Protein AF-A0A5J5E7M2-F1 (afdb_monomer)

Mean predicted aligned error: 7.38 Å

Organism: NCBI:txid983706

Foldseek 3Di:
DPPPPPPDDDDLVLLLQLQLLLVLLVLCVVLVQQLVQLCVQVVHDSVVLVVQSPDSHDDPSSSVSSQVSSVHDSVVSSCCSVVPVSVPDPPDD

Nearest PDB structures (foldseek):
  2ofy-assembly1_B  TM=5.812E-01  e=4.719E-01  Rhodococcus jostii RHA1
  1r69-assembly1_A  TM=6.108E-01  e=1.117E+00  Phage 434
  4i6u-assembly2_C  TM=6.251E-01  e=1.385E+00  Enterobacter sp. RFL1396
  4iwr-assembly1_B  TM=6.793E-01  e=2.643E+00  Enterobacter sp. RFL1396
  4x4b-assembly1_B  TM=6.489E-01  e=2.131E+00  Enterobacter sp. RFL1396

Sequence (93 aa):
MSDSLEIREPSKYERMASHIVRATRDQVLTTKTNFTTIAESLGLVRQTVSKRLDSDDLPLSMFLAAQLESGGDPAAVIAQATGSQALAGKEAE

Radius of gyration: 15.57 Å; Cα contacts (8 Å, |Δi|>4): 77; chains: 1; bounding box: 42×33×40 Å

pLDDT: mean 86.14, std 17.07, range [35.06, 97.62]

Structure (mmCIF, N/CA/C/O backbone):
data_AF-A0A5J5E7M2-F1
#
_entry.id   AF-A0A5J5E7M2-F1
#
loop_
_atom_site.group_PDB
_atom_site.id
_atom_site.type_symbol
_atom_site.label_atom_id
_atom_site.label_alt_id
_atom_site.label_comp_id
_atom_site.label_asym_id
_atom_site.label_entity_id
_atom_site.label_seq_id
_atom_site.pdbx_PDB_ins_code
_atom_site.Cartn_x
_atom_site.Cartn_y
_atom_site.Cartn_z
_atom_site.occupancy
_atom_site.B_iso_or_equiv
_atom_site.auth_seq_id
_atom_site.auth_comp_id
_atom_site.auth_asym_id
_atom_site.auth_atom_id
_atom_site.pdbx_PDB_model_num
ATOM 1 N N . MET A 1 1 ? 34.769 -21.161 8.858 1.00 44.97 1 MET A N 1
ATOM 2 C CA . MET A 1 1 ? 34.162 -20.921 7.536 1.00 44.97 1 MET A CA 1
ATOM 3 C C . MET A 1 1 ? 33.464 -19.584 7.639 1.00 44.97 1 MET A C 1
ATOM 5 O O . MET A 1 1 ? 32.390 -19.516 8.218 1.00 44.97 1 MET A O 1
ATOM 9 N N . SER A 1 2 ? 34.165 -18.518 7.262 1.00 47.38 2 SER A N 1
ATOM 10 C CA . SER A 1 2 ? 33.601 -17.173 7.260 1.00 47.38 2 SER A CA 1
ATOM 11 C C . SER A 1 2 ? 32.705 -17.087 6.038 1.00 47.38 2 SER A C 1
ATOM 13 O O . SER A 1 2 ? 33.210 -17.122 4.919 1.00 47.38 2 SER A O 1
ATOM 15 N N . ASP A 1 3 ? 31.397 -17.086 6.268 1.00 53.50 3 ASP A N 1
ATOM 16 C CA . ASP A 1 3 ? 30.412 -16.801 5.236 1.00 53.50 3 ASP A CA 1
ATOM 17 C C . ASP A 1 3 ? 30.616 -15.330 4.859 1.00 53.50 3 ASP A C 1
ATOM 19 O O . ASP A 1 3 ? 30.208 -14.413 5.577 1.00 53.50 3 ASP A O 1
ATOM 23 N N . SER A 1 4 ? 31.426 -15.103 3.826 1.00 57.59 4 SER A N 1
ATOM 24 C CA . SER A 1 4 ? 31.561 -13.796 3.207 1.00 57.59 4 SER A CA 1
ATOM 25 C C . SER A 1 4 ? 30.171 -13.431 2.718 1.00 57.59 4 SER A C 1
ATOM 27 O O . SER A 1 4 ? 29.710 -13.984 1.726 1.00 57.59 4 SER A O 1
ATOM 29 N N . LEU A 1 5 ? 29.494 -12.538 3.440 1.00 64.44 5 LEU A N 1
ATOM 30 C CA . LEU A 1 5 ? 28.275 -11.886 2.981 1.00 64.44 5 LEU A CA 1
ATOM 31 C C . LEU A 1 5 ? 28.625 -11.151 1.684 1.00 64.44 5 LEU A C 1
ATOM 33 O O . LEU A 1 5 ? 29.060 -10.000 1.712 1.00 64.44 5 LEU A O 1
ATOM 37 N N . GLU A 1 6 ? 28.513 -11.842 0.552 1.00 61.44 6 GLU A N 1
ATOM 38 C CA . GLU A 1 6 ? 28.586 -11.223 -0.759 1.00 61.44 6 GLU A CA 1
ATOM 39 C C . GLU A 1 6 ? 27.495 -10.157 -0.786 1.00 61.44 6 GLU A C 1
ATOM 41 O O . GLU A 1 6 ? 26.301 -10.455 -0.696 1.00 61.44 6 GLU A O 1
ATOM 46 N N . ILE A 1 7 ? 27.911 -8.892 -0.847 1.00 67.56 7 ILE A N 1
ATOM 47 C CA . ILE A 1 7 ? 27.004 -7.769 -1.053 1.00 67.56 7 ILE A CA 1
ATOM 48 C C . ILE A 1 7 ? 26.485 -7.921 -2.482 1.00 67.56 7 ILE A C 1
ATOM 50 O O . ILE A 1 7 ? 27.083 -7.437 -3.440 1.00 67.56 7 ILE A O 1
ATOM 54 N N . ARG A 1 8 ? 25.408 -8.695 -2.633 1.00 82.25 8 ARG A N 1
ATOM 55 C CA . ARG A 1 8 ? 24.741 -8.890 -3.913 1.00 82.25 8 ARG A CA 1
ATOM 56 C C . ARG A 1 8 ? 23.953 -7.629 -4.230 1.00 82.25 8 ARG A C 1
ATOM 58 O O . ARG A 1 8 ? 23.073 -7.232 -3.469 1.00 82.25 8 ARG A O 1
ATOM 65 N N . GLU A 1 9 ? 24.229 -7.053 -5.392 1.00 84.62 9 GLU A N 1
ATOM 66 C CA . GLU A 1 9 ? 23.417 -5.977 -5.951 1.00 84.62 9 GLU A CA 1
ATOM 67 C C . GLU A 1 9 ? 21.935 -6.400 -6.038 1.00 84.62 9 GLU A C 1
ATOM 69 O O . GLU A 1 9 ? 21.625 -7.518 -6.487 1.00 84.62 9 GLU A O 1
ATOM 74 N N . PRO A 1 10 ? 20.990 -5.532 -5.630 1.00 86.25 10 PRO A N 1
ATOM 75 C CA . PRO A 1 10 ? 19.576 -5.846 -5.701 1.00 86.25 10 PRO A CA 1
ATOM 76 C C . PRO A 1 10 ? 19.159 -6.053 -7.159 1.00 86.25 10 PRO A C 1
ATOM 78 O O . PRO A 1 10 ? 19.442 -5.260 -8.070 1.00 86.25 10 PRO A O 1
ATOM 81 N N . SER A 1 11 ? 18.436 -7.144 -7.382 1.00 90.31 11 SER A N 1
ATOM 82 C CA . SER A 1 11 ? 17.858 -7.480 -8.671 1.00 90.31 11 SER A CA 1
ATOM 83 C C . SER A 1 11 ? 16.925 -6.364 -9.133 1.00 90.31 11 SER A C 1
ATOM 85 O O . SER A 1 11 ? 16.437 -5.534 -8.360 1.00 90.31 11 SER A O 1
ATOM 87 N N . LYS A 1 12 ? 16.642 -6.348 -10.433 1.00 89.50 12 LYS A N 1
ATOM 88 C CA . LYS A 1 12 ? 15.725 -5.365 -11.013 1.00 89.50 12 LYS A CA 1
ATOM 8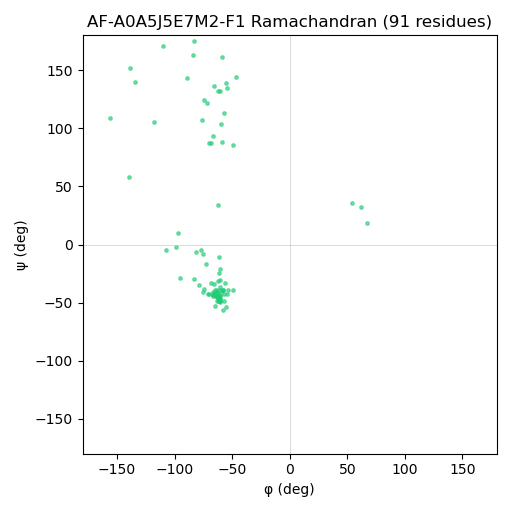9 C C . LYS A 1 12 ? 14.336 -5.389 -10.344 1.00 89.50 12 LYS A C 1
ATOM 91 O O . LYS A 1 12 ? 13.715 -4.345 -10.187 1.00 89.50 12 LYS A O 1
ATOM 96 N N . TYR A 1 13 ? 13.881 -6.562 -9.896 1.00 90.69 13 TYR A N 1
ATOM 97 C CA . TYR A 1 13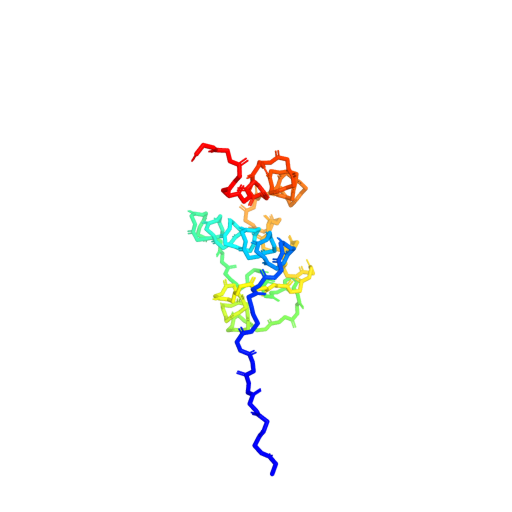 ? 12.586 -6.726 -9.234 1.00 90.69 13 TYR A CA 1
ATOM 98 C C . TYR A 1 13 ? 12.612 -6.278 -7.770 1.00 90.69 13 TYR A C 1
ATOM 100 O O . TYR A 1 13 ? 11.642 -5.686 -7.317 1.00 90.69 13 TYR A O 1
ATOM 108 N N . GLU A 1 14 ? 13.724 -6.476 -7.057 1.00 91.56 14 GLU A N 1
ATOM 109 C CA . GLU A 1 14 ? 13.903 -5.950 -5.692 1.00 91.56 14 GLU A CA 1
ATOM 110 C C . GLU A 1 14 ? 13.922 -4.414 -5.692 1.00 91.56 14 GLU A C 1
ATOM 112 O O . GLU A 1 14 ? 13.293 -3.781 -4.848 1.00 91.56 14 GLU A O 1
ATOM 117 N N . ARG A 1 15 ? 14.557 -3.798 -6.698 1.00 91.38 15 ARG A N 1
ATOM 118 C CA . ARG A 1 15 ? 14.500 -2.339 -6.897 1.00 91.38 15 ARG A CA 1
ATOM 119 C C . ARG A 1 15 ? 13.086 -1.848 -7.204 1.00 91.38 15 ARG A C 1
ATOM 121 O O . ARG A 1 15 ? 12.660 -0.834 -6.657 1.00 91.38 15 ARG A O 1
ATOM 128 N N . MET A 1 16 ? 12.351 -2.577 -8.043 1.00 91.56 16 MET A N 1
ATOM 129 C CA . MET A 1 16 ? 10.954 -2.264 -8.356 1.00 91.56 16 MET A CA 1
ATOM 130 C C . MET A 1 16 ? 10.053 -2.379 -7.118 1.00 91.56 16 MET A 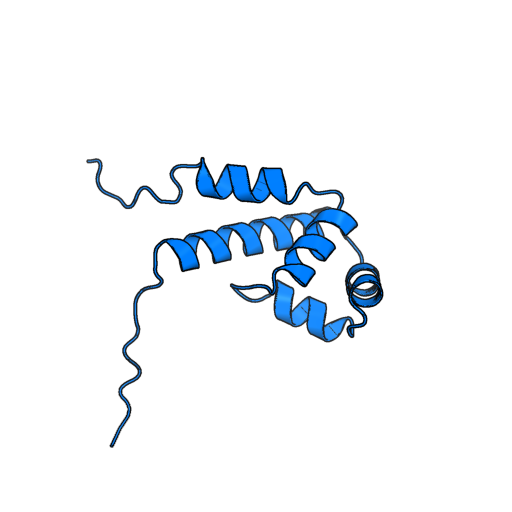C 1
ATOM 132 O O . MET A 1 16 ? 9.252 -1.481 -6.869 1.00 91.56 16 MET A O 1
ATOM 136 N N . ALA A 1 17 ? 10.212 -3.437 -6.318 1.00 92.94 17 ALA A N 1
ATOM 137 C CA . ALA A 1 17 ? 9.485 -3.618 -5.064 1.00 92.94 17 ALA A CA 1
ATOM 138 C C . ALA A 1 17 ? 9.774 -2.473 -4.080 1.00 92.94 17 ALA A C 1
ATOM 140 O O . ALA A 1 17 ? 8.837 -1.831 -3.611 1.00 92.94 17 ALA A O 1
ATOM 141 N N . SER A 1 18 ? 11.048 -2.124 -3.871 1.00 93.25 18 SER A N 1
ATOM 142 C CA . SER A 1 18 ? 11.436 -0.986 -3.023 1.00 93.25 18 SER A CA 1
ATOM 143 C C . SER A 1 18 ? 10.824 0.332 -3.499 1.00 93.25 18 SER A C 1
ATOM 145 O O . SER A 1 18 ? 10.330 1.114 -2.687 1.00 93.25 18 SER A O 1
ATOM 147 N N . HIS A 1 19 ? 10.755 0.570 -4.812 1.00 93.25 19 HIS A N 1
ATOM 148 C CA . HIS A 1 19 ? 10.087 1.754 -5.352 1.00 93.25 19 HIS A CA 1
ATOM 149 C C . HIS A 1 19 ? 8.581 1.780 -5.033 1.00 93.25 19 HIS A C 1
ATOM 151 O O . HIS A 1 19 ? 8.066 2.800 -4.576 1.00 93.25 19 HIS A O 1
ATOM 157 N N . ILE A 1 20 ? 7.880 0.655 -5.213 1.00 95.25 20 ILE A N 1
ATOM 158 C CA . ILE A 1 20 ? 6.451 0.512 -4.878 1.00 95.25 20 ILE A CA 1
ATOM 159 C C . ILE A 1 20 ? 6.213 0.744 -3.380 1.00 95.25 20 ILE A C 1
ATOM 161 O O . ILE A 1 20 ? 5.279 1.452 -2.992 1.00 95.25 20 ILE A O 1
ATOM 165 N N . VAL A 1 21 ? 7.064 0.165 -2.533 1.00 95.50 21 VAL A N 1
ATOM 166 C CA . VAL A 1 21 ? 6.974 0.298 -1.075 1.00 95.50 21 VAL A CA 1
ATOM 167 C C . VAL A 1 21 ? 7.199 1.742 -0.645 1.00 95.50 21 VAL A C 1
ATOM 169 O O . VAL A 1 21 ? 6.408 2.268 0.136 1.00 95.50 21 VAL A O 1
ATOM 172 N N . ARG A 1 22 ? 8.203 2.423 -1.207 1.00 94.62 22 ARG A N 1
ATOM 173 C CA . ARG A 1 22 ? 8.464 3.844 -0.934 1.00 94.62 22 ARG A CA 1
ATOM 174 C C . ARG A 1 22 ? 7.291 4.724 -1.342 1.00 94.62 22 ARG A C 1
ATOM 176 O O . ARG A 1 22 ? 6.817 5.484 -0.509 1.00 94.62 22 ARG A O 1
ATOM 183 N N . ALA A 1 23 ? 6.762 4.551 -2.553 1.00 94.62 23 ALA A N 1
ATOM 184 C CA . ALA A 1 23 ? 5.580 5.286 -3.003 1.00 94.62 23 ALA A CA 1
ATOM 185 C C . ALA A 1 23 ? 4.373 5.056 -2.073 1.00 94.62 23 ALA A C 1
ATOM 187 O O . ALA A 1 23 ? 3.642 5.986 -1.741 1.00 94.62 23 ALA A O 1
ATOM 188 N N . THR A 1 24 ? 4.196 3.821 -1.594 1.00 96.38 24 THR A N 1
ATOM 189 C CA . THR A 1 24 ? 3.137 3.476 -0.636 1.00 96.38 24 THR A CA 1
ATOM 190 C C . THR A 1 24 ? 3.341 4.137 0.721 1.00 96.38 24 THR A C 1
ATOM 192 O O . THR A 1 24 ? 2.395 4.682 1.288 1.00 96.38 24 THR A O 1
ATOM 195 N N . ARG A 1 25 ? 4.570 4.132 1.243 1.00 96.19 25 ARG A N 1
ATOM 196 C CA . ARG A 1 25 ? 4.905 4.837 2.482 1.00 96.19 25 ARG A CA 1
ATOM 197 C C . ARG A 1 25 ? 4.651 6.336 2.341 1.00 96.19 25 ARG A C 1
ATOM 199 O O . ARG A 1 25 ? 4.034 6.927 3.223 1.00 96.19 25 ARG A O 1
ATOM 206 N N . ASP A 1 26 ? 5.098 6.938 1.246 1.00 96.00 26 ASP A N 1
ATOM 207 C CA . ASP A 1 26 ? 4.971 8.375 1.015 1.00 96.00 26 ASP A CA 1
ATOM 208 C C . ASP A 1 26 ? 3.497 8.791 0.923 1.00 96.00 26 ASP A C 1
ATOM 210 O O . ASP A 1 26 ? 3.112 9.802 1.515 1.00 96.00 26 ASP A O 1
ATOM 214 N N . GLN A 1 27 ? 2.653 7.974 0.280 1.00 95.75 27 GLN A N 1
ATOM 215 C CA . GLN A 1 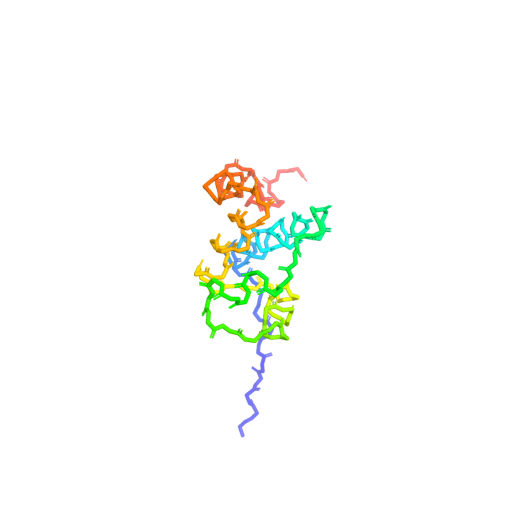27 ? 1.199 8.146 0.276 1.00 95.75 27 GLN A CA 1
ATOM 216 C C . GLN A 1 27 ? 0.640 8.138 1.704 1.00 95.75 27 GLN A C 1
ATOM 218 O O . GLN A 1 27 ? 0.031 9.120 2.121 1.00 95.75 27 GLN A O 1
ATOM 223 N N . VAL A 1 28 ? 0.906 7.075 2.474 1.00 96.56 28 VAL A N 1
ATOM 224 C CA . VAL A 1 28 ? 0.437 6.917 3.863 1.00 96.56 28 VAL A CA 1
ATOM 225 C C . VAL A 1 28 ? 0.839 8.108 4.744 1.00 96.56 28 VAL A C 1
ATOM 227 O O . VAL A 1 28 ? 0.036 8.590 5.549 1.00 96.56 28 VAL A O 1
ATOM 230 N N . LEU A 1 29 ? 2.076 8.595 4.604 1.00 95.31 29 LEU A N 1
ATOM 231 C CA . LEU A 1 29 ? 2.579 9.747 5.355 1.00 95.31 29 LEU A CA 1
ATOM 232 C C . LEU A 1 29 ? 1.915 11.057 4.909 1.00 95.31 29 LEU A C 1
ATOM 234 O O . LEU A 1 29 ? 1.528 11.866 5.754 1.00 95.31 29 LEU A O 1
ATOM 238 N N . THR A 1 30 ? 1.745 11.254 3.600 1.00 96.69 30 THR A N 1
ATOM 239 C CA . THR A 1 30 ? 1.150 12.467 3.016 1.00 96.69 30 THR A CA 1
ATOM 240 C C . THR A 1 30 ? -0.321 12.609 3.391 1.00 96.69 30 THR A C 1
ATOM 242 O O . THR A 1 30 ? -0.758 13.692 3.785 1.00 96.69 30 THR A O 1
ATOM 245 N N . THR A 1 31 ? -1.082 11.516 3.343 1.00 95.88 31 THR A N 1
ATOM 246 C CA . THR A 1 31 ? -2.498 11.488 3.740 1.00 95.88 31 THR A CA 1
ATOM 247 C C . THR A 1 31 ? -2.696 11.470 5.248 1.00 95.88 31 THR A C 1
ATOM 249 O O . THR A 1 31 ? -3.831 11.558 5.716 1.00 95.88 31 THR A O 1
ATOM 252 N N . LYS A 1 32 ? -1.606 11.375 6.024 1.00 94.81 32 LYS A N 1
ATOM 253 C CA . LYS A 1 32 ? -1.625 11.236 7.486 1.00 94.81 32 LYS A CA 1
ATOM 254 C C . LYS A 1 32 ? -2.494 10.057 7.933 1.00 94.81 32 LYS A C 1
ATOM 256 O O . LYS A 1 32 ? -3.158 10.127 8.969 1.00 94.81 32 LYS A O 1
ATOM 261 N N . THR A 1 33 ? -2.494 8.978 7.151 1.00 94.50 33 THR A N 1
ATOM 262 C CA . THR A 1 33 ? -3.263 7.774 7.461 1.00 94.50 33 THR A CA 1
ATOM 263 C C . THR A 1 33 ? -2.801 7.201 8.792 1.00 94.50 33 THR A C 1
ATOM 265 O O . THR A 1 33 ? -1.606 7.044 9.055 1.00 94.50 33 THR A O 1
ATOM 268 N N . ASN A 1 34 ? -3.760 6.887 9.661 1.00 94.75 34 ASN A N 1
ATOM 269 C CA . ASN A 1 34 ? -3.445 6.363 10.975 1.00 94.75 34 ASN A CA 1
ATOM 270 C C . ASN A 1 34 ? -2.937 4.920 10.860 1.00 94.75 34 ASN A C 1
ATOM 272 O O . ASN A 1 34 ? -3.644 4.028 10.397 1.00 94.75 34 ASN A O 1
ATOM 276 N N . PHE A 1 35 ? -1.721 4.669 11.346 1.00 95.38 35 PHE A N 1
ATOM 277 C CA . PHE A 1 35 ? -1.127 3.328 11.332 1.00 95.38 35 PHE A CA 1
ATOM 278 C C . PHE A 1 35 ? -1.945 2.326 12.154 1.00 95.38 35 PHE A C 1
ATOM 280 O O . PHE A 1 35 ? -1.858 1.129 11.899 1.00 95.38 35 PHE A O 1
ATOM 287 N N . THR A 1 36 ? -2.725 2.796 13.133 1.00 95.75 36 THR A N 1
ATOM 288 C CA . THR A 1 36 ? -3.648 1.949 13.896 1.00 95.75 36 THR A CA 1
ATOM 289 C C . THR A 1 36 ? -4.737 1.366 12.999 1.00 95.75 36 THR A C 1
ATOM 291 O O . THR A 1 36 ? -5.000 0.178 13.107 1.00 95.75 36 THR A O 1
ATOM 294 N N . THR A 1 37 ? -5.286 2.138 12.058 1.00 95.25 37 THR A N 1
ATOM 295 C CA . THR A 1 37 ? -6.310 1.659 11.115 1.00 95.25 37 THR A CA 1
ATOM 296 C C . THR A 1 37 ? -5.765 0.533 10.238 1.00 95.25 37 THR A C 1
ATOM 298 O O . THR A 1 37 ? -6.351 -0.540 10.164 1.00 95.25 37 THR A O 1
ATOM 301 N N . ILE A 1 38 ? -4.568 0.716 9.672 1.00 95.62 38 ILE A N 1
ATOM 302 C CA . ILE A 1 38 ? -3.888 -0.335 8.895 1.00 95.62 38 ILE A CA 1
ATOM 303 C C . ILE A 1 38 ? -3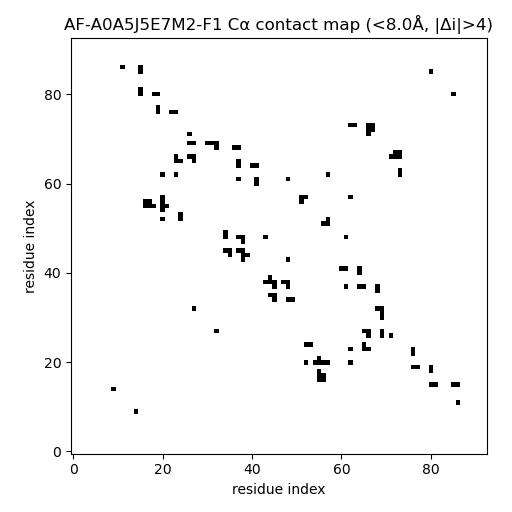.621 -1.575 9.766 1.00 95.62 38 ILE A C 1
ATOM 305 O O . ILE A 1 38 ? -3.738 -2.709 9.304 1.00 95.62 38 ILE A O 1
ATOM 309 N N . ALA A 1 39 ? -3.236 -1.373 11.028 1.00 96.38 39 ALA A N 1
ATOM 310 C CA . ALA A 1 39 ? -2.950 -2.460 11.957 1.00 96.38 39 ALA A CA 1
ATOM 311 C C . ALA A 1 39 ? -4.211 -3.269 12.303 1.00 96.38 39 ALA A C 1
ATOM 313 O O . ALA A 1 39 ? -4.156 -4.497 12.283 1.00 96.38 39 ALA A O 1
ATOM 314 N N . GLU A 1 40 ? -5.335 -2.596 12.557 1.00 96.38 40 GLU A 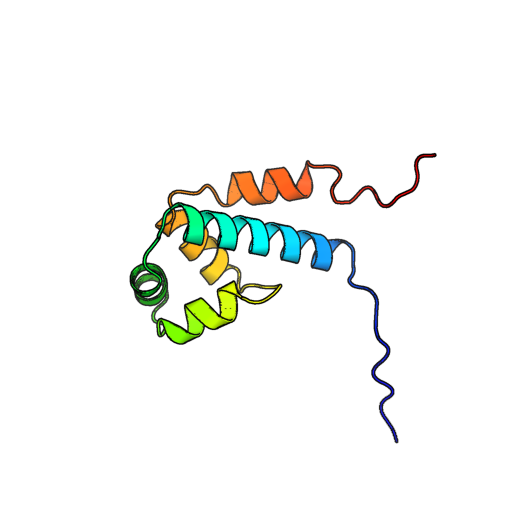N 1
ATOM 315 C CA . GLU A 1 40 ? -6.641 -3.208 12.823 1.00 96.38 40 GLU A CA 1
ATOM 316 C C . GLU A 1 40 ? -7.118 -4.043 11.632 1.00 96.38 40 GLU A C 1
ATOM 318 O O . GLU A 1 40 ? -7.447 -5.216 11.815 1.00 96.38 40 GLU A O 1
ATOM 323 N N . SER A 1 41 ? -7.034 -3.504 10.409 1.00 94.44 41 SER A N 1
ATOM 324 C CA . SER A 1 41 ? -7.395 -4.222 9.175 1.00 94.44 41 SER A CA 1
ATOM 325 C C . SER A 1 41 ? -6.553 -5.485 8.933 1.00 94.44 41 SER A C 1
ATOM 327 O O . SER A 1 41 ? -6.976 -6.385 8.208 1.00 94.44 41 SER A O 1
ATOM 329 N N . LEU A 1 42 ? -5.367 -5.584 9.544 1.00 94.94 42 LEU A N 1
ATOM 330 C CA . LEU A 1 42 ? -4.446 -6.717 9.398 1.00 94.94 42 LEU A CA 1
ATOM 331 C C . LEU A 1 42 ? -4.361 -7.623 10.637 1.00 94.94 42 LEU A C 1
ATOM 333 O O . LEU A 1 42 ? -3.640 -8.622 10.597 1.00 94.94 42 LEU A O 1
ATOM 337 N N . GLY A 1 43 ? -5.028 -7.280 11.743 1.00 95.25 43 GLY A N 1
ATOM 338 C CA . GLY A 1 43 ? -4.855 -7.974 13.025 1.00 95.25 43 GLY A CA 1
ATOM 339 C C . GLY A 1 43 ? -3.424 -7.887 13.577 1.00 95.25 43 GLY A C 1
ATOM 340 O O . GLY A 1 43 ? -2.933 -8.828 14.202 1.00 95.25 43 GLY A O 1
ATOM 341 N N . LEU A 1 44 ? -2.723 -6.783 13.310 1.00 94.56 44 LEU A N 1
ATOM 342 C CA . LEU A 1 44 ? -1.347 -6.534 13.742 1.00 94.56 44 LEU A CA 1
ATOM 343 C C . LEU A 1 44 ? -1.293 -5.445 14.813 1.00 94.56 44 LEU A C 1
ATOM 345 O O . LEU A 1 44 ? -2.256 -4.731 15.072 1.00 94.56 44 LEU A O 1
ATOM 349 N N . VAL A 1 45 ? -0.116 -5.268 15.413 1.00 95.75 45 VAL A N 1
ATOM 350 C CA . VAL A 1 45 ? 0.154 -4.112 16.274 1.00 95.75 45 VAL A CA 1
ATOM 351 C C . VAL A 1 45 ? 0.708 -2.946 15.454 1.00 95.75 45 VAL A C 1
ATOM 353 O O . VAL A 1 45 ? 1.522 -3.134 14.545 1.00 95.75 45 VAL A O 1
ATOM 356 N N . ARG A 1 46 ? 0.327 -1.715 15.819 1.00 95.38 46 ARG A N 1
ATOM 357 C CA . ARG A 1 46 ? 0.757 -0.468 15.153 1.00 95.38 46 ARG A CA 1
ATOM 358 C C . ARG A 1 46 ? 2.274 -0.384 14.939 1.00 95.38 46 ARG A C 1
ATOM 360 O O . ARG A 1 46 ? 2.736 0.084 13.902 1.00 95.38 46 ARG A O 1
ATOM 367 N N . GLN A 1 47 ? 3.061 -0.844 15.912 1.00 95.81 47 GLN A N 1
ATOM 368 C CA . GLN A 1 47 ? 4.524 -0.803 15.840 1.00 95.81 47 GLN A CA 1
ATOM 369 C C . GLN A 1 47 ? 5.084 -1.708 14.730 1.00 95.81 47 GLN A C 1
ATOM 371 O O . GLN A 1 47 ? 6.066 -1.348 14.083 1.00 95.81 47 GLN A O 1
ATOM 376 N N . THR A 1 48 ? 4.436 -2.845 14.459 1.00 94.25 48 THR A N 1
ATOM 377 C CA . THR A 1 48 ? 4.789 -3.728 13.341 1.00 94.25 48 THR A CA 1
ATOM 378 C C . THR A 1 48 ? 4.516 -3.054 12.004 1.00 94.25 48 THR A C 1
ATOM 380 O O . THR A 1 48 ? 5.348 -3.164 11.108 1.00 94.25 48 THR A O 1
ATOM 383 N N . VAL A 1 49 ? 3.394 -2.335 11.876 1.00 93.94 49 VAL A N 1
ATOM 384 C CA . VAL A 1 49 ? 3.078 -1.555 10.667 1.00 93.94 49 VAL A CA 1
ATOM 385 C C . VAL A 1 49 ? 4.144 -0.488 10.430 1.00 93.94 49 VAL A C 1
ATOM 387 O O . VAL A 1 49 ? 4.715 -0.448 9.348 1.00 93.94 49 VAL A O 1
ATOM 390 N N . SER A 1 50 ? 4.489 0.296 11.459 1.00 94.19 50 SER A N 1
ATOM 391 C CA . SER A 1 50 ? 5.545 1.317 11.369 1.00 94.19 50 SER A CA 1
ATOM 392 C C . SER A 1 50 ? 6.869 0.722 10.890 1.00 94.19 50 SER A C 1
ATOM 394 O O . SER A 1 50 ? 7.414 1.160 9.886 1.00 94.19 50 SER A O 1
ATOM 396 N N . LYS A 1 51 ? 7.350 -0.335 11.560 1.00 95.19 51 LYS A N 1
ATOM 397 C CA . LYS A 1 51 ? 8.630 -0.972 11.224 1.00 95.19 51 LYS A CA 1
ATOM 398 C C . LYS A 1 51 ? 8.656 -1.518 9.796 1.00 95.19 51 LYS A C 1
ATOM 400 O O . LYS A 1 51 ? 9.701 -1.507 9.157 1.00 95.19 51 LYS A O 1
ATOM 405 N N . ARG A 1 52 ? 7.533 -2.058 9.321 1.00 93.00 52 ARG A N 1
ATOM 406 C CA . ARG A 1 52 ? 7.433 -2.620 7.972 1.00 93.00 52 ARG A CA 1
ATOM 407 C C . ARG A 1 52 ? 7.360 -1.530 6.910 1.00 93.00 52 ARG A C 1
ATOM 409 O O . ARG A 1 52 ? 8.040 -1.666 5.906 1.00 93.00 52 ARG A O 1
ATOM 416 N N . LEU A 1 53 ? 6.617 -0.447 7.143 1.00 92.81 53 LEU A N 1
ATOM 417 C CA . LEU A 1 53 ? 6.596 0.702 6.231 1.00 92.81 53 LEU A CA 1
ATOM 418 C C . LEU A 1 53 ? 7.981 1.344 6.078 1.00 92.81 53 LEU A C 1
ATOM 420 O O . LEU A 1 53 ? 8.293 1.844 5.005 1.00 92.81 53 LEU A O 1
ATOM 424 N N . ASP A 1 54 ? 8.823 1.289 7.109 1.00 93.06 54 ASP A N 1
ATOM 425 C CA . ASP A 1 54 ? 10.211 1.762 7.038 1.00 93.06 54 ASP A CA 1
ATOM 426 C C . ASP A 1 54 ? 11.161 0.810 6.279 1.00 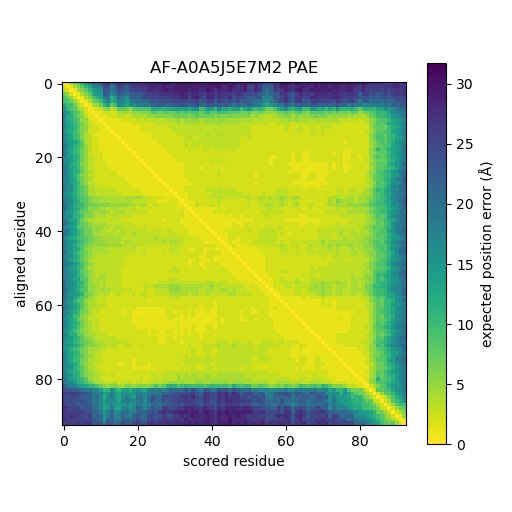93.06 54 ASP A C 1
ATOM 428 O O . ASP A 1 54 ? 12.312 1.170 6.033 1.00 93.06 54 ASP A O 1
ATOM 432 N N . SER A 1 55 ? 10.710 -0.393 5.905 1.00 92.25 55 SER A N 1
ATOM 433 C CA . SER A 1 55 ? 11.499 -1.379 5.157 1.00 92.25 55 SER A CA 1
ATOM 434 C C . SER A 1 55 ? 11.461 -1.130 3.643 1.00 92.25 55 SER A C 1
ATOM 436 O O . SER A 1 55 ? 10.592 -0.428 3.137 1.00 92.25 55 SER A O 1
ATOM 438 N N . ASP A 1 56 ? 12.397 -1.734 2.907 1.00 90.12 56 ASP A N 1
ATOM 439 C CA . ASP A 1 56 ? 12.403 -1.728 1.437 1.00 90.12 56 ASP A CA 1
ATOM 440 C C . ASP A 1 56 ? 11.470 -2.793 0.830 1.00 90.12 56 ASP A C 1
ATOM 442 O O . ASP A 1 56 ? 11.289 -2.814 -0.384 1.00 90.12 56 ASP A O 1
ATOM 446 N N . ASP A 1 57 ? 10.874 -3.669 1.645 1.00 91.31 57 ASP A N 1
ATOM 447 C CA . ASP A 1 57 ? 9.903 -4.665 1.188 1.00 91.31 57 ASP A CA 1
ATOM 448 C C . ASP A 1 57 ? 8.720 -4.800 2.160 1.00 91.31 57 ASP A C 1
ATOM 450 O O . ASP A 1 57 ? 8.839 -4.575 3.370 1.00 91.31 57 ASP A O 1
ATOM 454 N N . LEU A 1 58 ? 7.562 -5.185 1.627 1.00 92.38 58 LEU A N 1
ATOM 455 C CA . LEU A 1 58 ? 6.323 -5.371 2.371 1.00 92.38 58 LEU A CA 1
ATOM 456 C C . LEU A 1 58 ? 5.642 -6.682 1.969 1.00 92.38 58 LEU A C 1
ATOM 458 O O . LEU A 1 58 ? 5.504 -6.973 0.782 1.00 92.38 58 LEU A O 1
ATOM 462 N N . PRO A 1 59 ? 5.072 -7.433 2.930 1.00 94.69 59 PRO A N 1
ATOM 463 C CA . PRO A 1 59 ? 4.111 -8.473 2.593 1.00 94.69 59 PRO A CA 1
ATOM 464 C C . PRO A 1 59 ? 2.956 -7.888 1.773 1.00 94.69 59 PRO A C 1
ATOM 466 O O . PRO A 1 59 ? 2.434 -6.825 2.120 1.00 94.69 59 PRO A O 1
ATOM 469 N N . LEU A 1 60 ? 2.504 -8.613 0.745 1.00 96.00 60 LEU A N 1
ATOM 470 C CA . LEU A 1 60 ? 1.459 -8.140 -0.170 1.00 96.00 60 LEU A CA 1
ATOM 471 C C . LEU A 1 60 ? 0.187 -7.677 0.561 1.00 96.00 60 LEU A C 1
ATOM 473 O O . LEU A 1 60 ? -0.390 -6.654 0.207 1.00 96.00 60 LEU A O 1
ATOM 477 N N . SER A 1 61 ? -0.220 -8.383 1.621 1.00 96.81 61 SER A N 1
ATOM 478 C CA . SER A 1 61 ? -1.371 -7.995 2.446 1.00 96.81 61 SER A CA 1
ATOM 479 C C . SER A 1 61 ? -1.209 -6.609 3.075 1.00 96.81 61 SER A C 1
ATOM 481 O O . SER A 1 61 ? -2.158 -5.832 3.106 1.00 96.81 61 SER A O 1
ATOM 483 N N . MET A 1 62 ? -0.002 -6.273 3.535 1.00 96.44 62 MET A N 1
ATOM 484 C CA . MET A 1 62 ? 0.284 -4.972 4.128 1.00 96.44 62 MET A CA 1
ATOM 485 C C . MET A 1 62 ? 0.362 -3.866 3.083 1.00 96.44 62 MET A C 1
ATOM 487 O O . MET A 1 62 ? -0.133 -2.777 3.343 1.00 96.44 62 MET A O 1
ATOM 491 N N . PHE A 1 63 ? 0.937 -4.143 1.912 1.00 97.25 63 PHE A N 1
ATOM 492 C CA . PHE A 1 63 ? 0.903 -3.210 0.787 1.00 97.25 63 PHE A CA 1
ATOM 493 C C . PHE A 1 63 ? -0.542 -2.848 0.408 1.00 97.25 63 PHE A C 1
ATOM 495 O O . PHE A 1 63 ? -0.870 -1.666 0.315 1.00 97.25 63 PHE A O 1
ATOM 502 N N . LEU A 1 64 ? -1.414 -3.852 0.262 1.00 97.62 64 LEU A N 1
ATOM 503 C CA . LEU A 1 64 ? -2.822 -3.640 -0.082 1.00 97.62 64 LEU A CA 1
ATOM 504 C C . LEU A 1 64 ? -3.551 -2.820 0.985 1.00 97.62 64 LEU A C 1
ATOM 506 O O . LEU A 1 64 ? -4.201 -1.835 0.648 1.00 97.62 64 LEU A O 1
ATOM 510 N N . ALA A 1 65 ? -3.408 -3.182 2.262 1.00 97.56 65 ALA A N 1
ATOM 511 C CA . ALA A 1 65 ? -4.021 -2.426 3.351 1.00 97.56 65 ALA A CA 1
ATOM 512 C C . ALA A 1 65 ? -3.490 -0.986 3.408 1.00 97.56 65 ALA A C 1
ATOM 514 O O . ALA A 1 65 ? -4.269 -0.047 3.486 1.00 97.56 65 ALA A O 1
ATOM 515 N N . ALA A 1 66 ? -2.175 -0.783 3.304 1.00 96.81 66 ALA A N 1
ATOM 516 C CA . ALA A 1 66 ? -1.586 0.551 3.330 1.00 96.81 66 ALA A CA 1
ATOM 517 C C . ALA A 1 66 ? -2.097 1.436 2.183 1.00 96.81 66 ALA A C 1
ATOM 519 O O . ALA A 1 66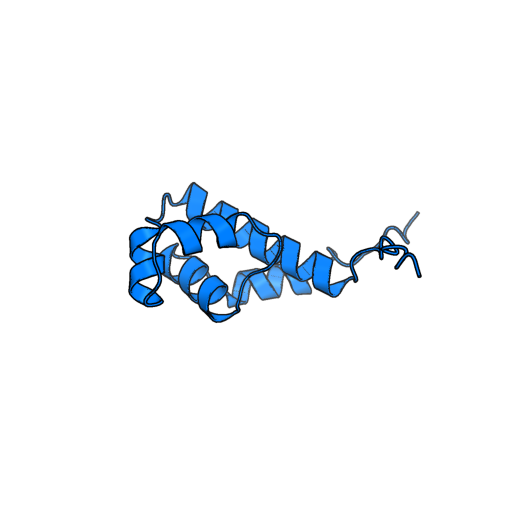 ? -2.433 2.592 2.426 1.00 96.81 66 ALA A O 1
ATOM 520 N N . GLN A 1 67 ? -2.202 0.905 0.961 1.00 97.50 67 GLN A N 1
ATOM 521 C CA . GLN A 1 67 ? -2.759 1.637 -0.180 1.00 97.50 67 GLN A CA 1
ATOM 522 C C . GLN A 1 67 ? -4.241 1.963 0.014 1.00 97.50 67 GLN A C 1
ATOM 524 O O . GLN A 1 67 ? -4.623 3.127 -0.063 1.00 97.50 67 GLN A O 1
ATOM 529 N N . LEU A 1 68 ? -5.071 0.968 0.324 1.00 97.19 68 LEU A N 1
ATOM 530 C CA . LEU A 1 68 ? -6.521 1.161 0.412 1.00 97.19 68 LEU A CA 1
ATOM 531 C C . LEU A 1 68 ? -6.915 2.074 1.584 1.00 97.19 68 LEU A C 1
ATOM 533 O O . LEU A 1 68 ? -7.710 2.992 1.405 1.00 97.19 68 LEU A O 1
ATOM 537 N N . GLU A 1 69 ? -6.302 1.896 2.757 1.00 97.44 69 GLU A N 1
ATOM 538 C CA . GLU A 1 69 ? -6.572 2.724 3.945 1.00 97.44 69 GLU A CA 1
ATOM 539 C C . GLU A 1 69 ? -5.993 4.147 3.824 1.00 97.44 69 GLU A C 1
ATOM 541 O O . GLU A 1 69 ? -6.370 5.053 4.570 1.00 97.44 69 GLU A O 1
ATOM 546 N N . SER A 1 70 ? -5.068 4.377 2.884 1.00 96.00 70 SER A N 1
ATOM 547 C CA . SER A 1 70 ? -4.582 5.720 2.531 1.00 96.00 70 SER A CA 1
ATOM 548 C C . SER A 1 70 ? -5.269 6.331 1.313 1.00 96.00 70 SER A C 1
ATOM 550 O O . SER A 1 70 ? -4.847 7.385 0.835 1.00 96.00 70 SER A O 1
ATOM 552 N N . GLY A 1 71 ? -6.345 5.705 0.824 1.00 95.75 71 GLY A N 1
ATOM 553 C CA . GLY A 1 71 ? -7.102 6.183 -0.333 1.00 95.75 71 GLY A CA 1
ATOM 554 C C . GLY A 1 71 ? -6.324 6.123 -1.650 1.00 95.75 71 GLY A C 1
ATOM 555 O O . GLY A 1 71 ? -6.676 6.823 -2.597 1.00 95.75 71 GLY A O 1
ATOM 556 N N . GLY A 1 72 ? -5.250 5.336 -1.700 1.00 95.38 72 GLY A N 1
ATOM 557 C CA . GLY A 1 72 ? -4.484 5.062 -2.907 1.00 95.38 72 GLY A CA 1
ATOM 558 C C . GLY A 1 72 ? -5.089 3.941 -3.754 1.00 95.38 72 GLY A C 1
ATOM 559 O O . GLY A 1 72 ? -6.059 3.282 -3.373 1.00 95.38 72 GLY A O 1
ATOM 560 N N . ASP A 1 73 ? -4.481 3.713 -4.917 1.00 96.38 73 ASP A N 1
ATOM 561 C CA . ASP A 1 73 ? -4.834 2.631 -5.836 1.00 96.38 73 ASP A CA 1
ATOM 562 C C . ASP A 1 73 ? -3.628 1.685 -5.993 1.00 96.38 73 ASP A C 1
ATOM 564 O O . ASP A 1 73 ? -2.655 2.024 -6.683 1.00 96.38 73 ASP A O 1
ATOM 568 N N . PRO A 1 74 ? -3.665 0.486 -5.379 1.00 96.31 74 PRO A N 1
ATOM 569 C CA . PRO A 1 74 ? -2.551 -0.451 -5.447 1.00 96.31 74 PRO A CA 1
ATOM 570 C C . PRO A 1 74 ? -2.256 -0.919 -6.879 1.00 96.31 74 PRO A C 1
ATOM 572 O O . PRO A 1 74 ? -1.094 -1.164 -7.210 1.00 96.31 74 PRO A O 1
ATOM 575 N N . ALA A 1 75 ? -3.270 -1.019 -7.743 1.00 95.94 75 ALA A N 1
ATOM 576 C CA . ALA A 1 75 ? -3.076 -1.419 -9.131 1.00 95.94 75 ALA A CA 1
ATOM 577 C C . ALA A 1 75 ? -2.381 -0.310 -9.925 1.00 95.94 75 ALA A C 1
ATOM 579 O O . ALA A 1 75 ? -1.441 -0.595 -10.667 1.00 95.94 75 ALA A O 1
ATOM 580 N N . ALA A 1 76 ? -2.780 0.949 -9.725 1.00 94.19 76 ALA A N 1
ATOM 581 C CA . ALA A 1 76 ? -2.128 2.089 -10.365 1.00 94.19 76 ALA A CA 1
ATOM 582 C C . ALA A 1 76 ? -0.658 2.222 -9.947 1.00 94.19 76 ALA A C 1
ATOM 584 O O . ALA A 1 76 ? 0.194 2.458 -10.800 1.00 94.19 76 ALA A O 1
ATOM 585 N N . VAL A 1 77 ? -0.336 2.024 -8.664 1.00 94.56 77 VAL A N 1
ATOM 586 C CA . VAL A 1 77 ? 1.052 2.100 -8.172 1.00 94.56 77 VAL A CA 1
ATOM 587 C C . VAL A 1 77 ? 1.923 1.001 -8.783 1.00 94.56 77 VAL A C 1
ATOM 589 O O . VAL A 1 77 ? 3.038 1.276 -9.232 1.00 94.56 77 VAL A O 1
ATOM 592 N N . ILE A 1 78 ? 1.411 -0.231 -8.867 1.00 94.00 78 ILE A N 1
ATOM 593 C CA . ILE A 1 78 ? 2.112 -1.324 -9.554 1.00 94.00 78 ILE A CA 1
ATOM 594 C C . ILE A 1 78 ? 2.276 -0.989 -11.038 1.00 94.00 78 ILE A C 1
ATOM 596 O O . ILE A 1 78 ? 3.388 -1.069 -11.553 1.00 94.00 78 ILE A O 1
ATOM 600 N N . ALA A 1 79 ? 1.204 -0.560 -11.710 1.00 93.31 79 ALA A N 1
ATOM 601 C CA . ALA A 1 79 ? 1.230 -0.210 -13.126 1.00 93.31 79 ALA A CA 1
ATOM 602 C C . ALA A 1 79 ? 2.261 0.888 -13.418 1.00 93.31 79 ALA A C 1
ATOM 604 O O . ALA A 1 79 ? 3.032 0.762 -14.367 1.00 93.31 79 ALA A O 1
ATOM 605 N N . GLN A 1 80 ? 2.340 1.919 -12.573 1.00 90.31 80 GLN A N 1
ATOM 606 C CA . GLN A 1 80 ? 3.345 2.977 -12.669 1.00 90.31 80 GLN A CA 1
ATOM 607 C C . GLN A 1 80 ? 4.762 2.440 -12.493 1.00 90.31 80 GLN A C 1
ATOM 609 O O . GLN A 1 80 ? 5.636 2.815 -13.266 1.00 90.31 80 GLN A O 1
ATOM 614 N N . ALA A 1 81 ? 5.007 1.554 -11.528 1.00 89.00 81 ALA A N 1
ATOM 615 C CA . ALA A 1 81 ? 6.331 0.970 -11.321 1.00 89.00 81 ALA A CA 1
ATOM 616 C C . ALA A 1 81 ? 6.748 0.021 -12.459 1.00 89.00 81 ALA A C 1
ATOM 618 O O . ALA A 1 81 ? 7.926 -0.040 -12.802 1.00 89.00 81 ALA A O 1
ATOM 619 N N . THR A 1 82 ? 5.791 -0.692 -13.062 1.00 87.50 82 THR A N 1
ATOM 620 C CA . THR A 1 82 ? 6.044 -1.608 -14.186 1.00 87.50 82 THR A CA 1
ATOM 621 C C . THR A 1 82 ? 6.098 -0.912 -15.546 1.00 87.50 82 THR A C 1
ATOM 623 O O . THR A 1 82 ? 6.763 -1.404 -16.453 1.00 87.50 82 THR A O 1
ATOM 626 N N . GLY A 1 83 ? 5.372 0.199 -15.704 1.00 79.00 83 GLY A N 1
ATOM 627 C CA . GLY A 1 83 ? 5.249 0.960 -16.949 1.00 79.00 83 GLY A CA 1
ATOM 628 C C . GLY A 1 83 ? 6.218 2.135 -17.038 1.00 79.00 83 GLY A C 1
ATOM 629 O O . GLY A 1 83 ? 6.652 2.491 -18.133 1.00 79.00 83 GLY A O 1
ATOM 630 N N . SER A 1 84 ? 6.614 2.714 -15.900 1.00 60.62 84 SER A N 1
ATOM 631 C CA . SER A 1 84 ? 7.754 3.623 -15.863 1.00 60.62 84 SER A CA 1
ATOM 632 C C . SER A 1 84 ? 9.003 2.829 -16.201 1.00 60.62 84 SER A C 1
ATOM 634 O O . SER A 1 84 ? 9.250 1.758 -15.647 1.00 60.62 84 SER A O 1
ATOM 636 N N . GLN A 1 85 ? 9.852 3.400 -17.046 1.00 53.28 85 GLN A N 1
ATOM 637 C CA . GLN A 1 85 ? 11.219 2.951 -17.290 1.00 53.28 85 GLN A CA 1
ATOM 638 C C . GLN A 1 85 ? 12.120 3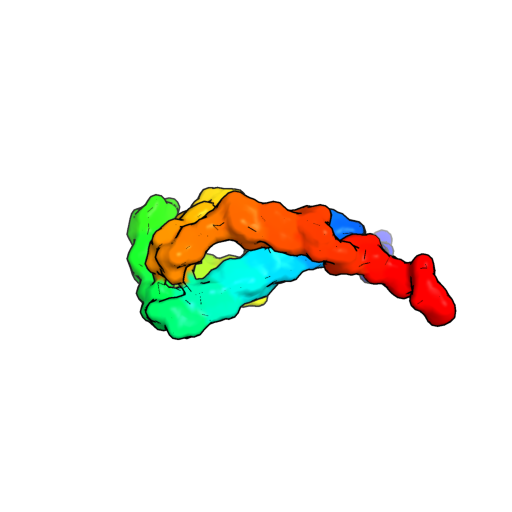.029 -16.030 1.00 53.28 85 GLN A C 1
ATOM 640 O O . GLN A 1 85 ? 13.316 3.250 -16.138 1.00 53.28 85 GLN A O 1
ATOM 645 N N . ALA A 1 86 ? 11.604 2.800 -14.818 1.00 48.16 86 ALA A N 1
ATOM 646 C CA . ALA A 1 86 ? 12.399 2.610 -13.602 1.00 48.16 86 ALA A CA 1
ATOM 647 C C . ALA A 1 86 ? 13.322 1.373 -13.694 1.00 48.16 86 ALA A C 1
ATOM 649 O O . ALA A 1 86 ? 14.220 1.187 -12.875 1.00 48.16 86 ALA A O 1
ATOM 650 N N . LEU A 1 87 ? 13.114 0.540 -14.721 1.00 49.09 87 LEU A N 1
ATOM 651 C CA . LEU A 1 87 ? 13.964 -0.577 -15.126 1.00 49.09 87 LEU A CA 1
ATOM 652 C C . LEU A 1 87 ? 14.915 -0.243 -16.290 1.00 49.09 87 LEU A C 1
ATOM 654 O O . LEU A 1 87 ? 15.702 -1.113 -16.664 1.00 49.09 87 LEU A O 1
ATOM 658 N N . ALA A 1 88 ? 14.878 0.974 -16.852 1.00 49.34 88 ALA A N 1
ATOM 659 C CA . ALA A 1 88 ? 15.957 1.455 -17.706 1.00 49.34 88 ALA A CA 1
ATOM 660 C C . ALA A 1 88 ? 17.164 1.710 -16.802 1.00 49.34 88 ALA A C 1
ATOM 662 O O . ALA A 1 88 ? 17.386 2.800 -16.274 1.00 49.34 88 ALA A O 1
ATOM 663 N N . GLY A 1 89 ? 17.945 0.650 -16.591 1.00 46.38 89 GLY A N 1
ATOM 664 C CA . GLY A 1 89 ? 19.357 0.826 -16.316 1.00 46.38 89 GLY A CA 1
ATOM 665 C C . GLY A 1 89 ? 19.915 1.813 -17.336 1.00 46.38 89 GLY A C 1
ATOM 666 O O . GLY A 1 89 ? 19.462 1.851 -18.478 1.00 46.38 89 GLY A O 1
ATOM 667 N N . LYS A 1 90 ? 20.857 2.639 -16.891 1.00 45.59 90 LYS A N 1
ATOM 668 C CA . LYS A 1 90 ? 21.721 3.445 -17.748 1.00 45.59 90 LYS A CA 1
ATOM 669 C C . LYS A 1 90 ? 22.339 2.570 -18.851 1.00 45.59 90 LYS A C 1
ATOM 671 O O . LYS A 1 90 ? 23.429 2.047 -18.681 1.00 45.59 90 LYS A O 1
ATOM 676 N N . GLU A 1 91 ? 21.623 2.402 -19.946 1.00 45.34 91 GLU A N 1
ATOM 677 C CA . GLU A 1 91 ? 22.096 1.951 -21.250 1.00 45.34 91 GLU A CA 1
ATOM 678 C C . GLU A 1 91 ? 21.367 2.798 -22.294 1.00 45.34 91 GLU A C 1
ATOM 680 O O . GLU A 1 91 ? 20.603 2.315 -23.122 1.00 45.34 91 GLU A O 1
ATOM 685 N N . ALA A 1 92 ? 21.540 4.111 -22.186 1.00 44.38 92 ALA A N 1
ATOM 686 C CA . ALA A 1 92 ? 21.352 5.032 -23.289 1.00 44.38 92 ALA A CA 1
ATOM 687 C C . ALA A 1 92 ? 22.189 6.278 -22.985 1.00 44.38 92 ALA A C 1
ATOM 689 O O . ALA A 1 92 ? 21.846 7.043 -22.084 1.00 44.38 92 ALA A O 1
ATOM 690 N N . GLU A 1 93 ? 23.257 6.402 -23.776 1.00 35.06 93 GLU A N 1
ATOM 691 C CA . GLU A 1 93 ? 24.194 7.527 -23.929 1.00 35.06 93 GLU A CA 1
ATOM 692 C C . GLU A 1 93 ? 25.420 7.592 -23.002 1.00 35.06 93 GLU A C 1
ATOM 694 O O . GLU A 1 93 ? 25.290 7.812 -21.776 1.00 35.06 93 GLU A O 1
#

Solvent-accessible surface area (backbone atoms only — not comparable to full-atom values): 5521 Å² total; per-residue (Å²): 133,82,81,74,80,73,84,70,78,76,50,76,64,57,51,44,44,26,51,46,36,48,55,43,38,51,44,25,61,73,63,63,41,58,50,56,59,45,10,60,80,66,78,50,55,42,69,58,46,53,60,40,57,74,38,59,59,66,60,68,71,56,50,49,39,44,19,55,70,37,74,48,55,61,66,59,49,49,47,48,53,71,69,40,67,82,76,62,63,96,82,78,136

Secondary structure (DSSP, 8-state):
-------PPPPHHHHHHHHHHHHHHHHHHHTT--HHHHHHHHT--HHHHHHHHTSS---HHHHHHHHHHTT--HHHHHHHHHHSGGG--S---